Protein AF-B4R862-F1 (afdb_monomer_lite)

Sequence (64 aa):
MTLAAAAGLAALGLFAGWRGARPPDPHRGPRMIPWRFLMLLAAAGAILMLVHAVNLMGFTTGRR

Foldseek 3Di:
DLVVLLVVLQVQLVVLVVVVPPDDDPVVDDDPDPSVVSNVVSVVSSVVSVQVVVVVVVDDPDDD

Secondary structure (DSSP, 8-state):
-HHHHHHHHHHHHHHHHHHHHSPP-GGG-S--S-HHHHHHHHHHHHHHHHHHHHHHTT---S--

Structure (mmCIF, N/CA/C/O backbone):
data_AF-B4R862-F1
#
_entry.id   AF-B4R862-F1
#
loop_
_atom_site.group_PDB
_atom_site.id
_atom_site.type_symbol
_atom_site.label_atom_id
_atom_site.label_alt_id
_atom_site.label_comp_id
_atom_site.label_asym_id
_atom_site.label_entity_id
_atom_site.label_seq_id
_atom_site.pdbx_PDB_ins_code
_atom_site.Cartn_x
_atom_site.Cartn_y
_atom_site.Cartn_z
_atom_site.occupancy
_atom_site.B_iso_or_equiv
_atom_site.auth_seq_id
_atom_site.auth_comp_id
_atom_site.auth_asym_id
_atom_site.auth_atom_id
_atom_site.pdbx_PDB_model_num
ATOM 1 N N . MET A 1 1 ? -15.744 -0.601 6.020 1.00 83.75 1 MET A N 1
ATOM 2 C CA . MET A 1 1 ? -15.344 0.200 4.838 1.00 83.75 1 MET A CA 1
ATOM 3 C C . MET A 1 1 ? -13.852 0.526 4.842 1.00 83.75 1 MET A C 1
ATOM 5 O O . MET A 1 1 ? -13.206 0.307 3.828 1.00 83.75 1 MET A O 1
ATOM 9 N N . THR A 1 2 ? -13.274 0.926 5.978 1.00 91.81 2 THR A N 1
ATOM 10 C CA . THR A 1 2 ? -11.839 1.246 6.128 1.00 91.81 2 THR A CA 1
ATOM 11 C C . THR A 1 2 ? -10.892 0.149 5.643 1.00 91.81 2 THR A C 1
ATOM 13 O O . THR A 1 2 ? -9.987 0.423 4.864 1.00 91.81 2 THR A O 1
ATOM 16 N N . LEU A 1 3 ? -11.125 -1.106 6.043 1.00 91.81 3 LEU A N 1
ATOM 17 C CA . LEU A 1 3 ? -10.270 -2.230 5.639 1.00 91.81 3 LEU A CA 1
ATOM 18 C C . LEU A 1 3 ? -10.306 -2.483 4.125 1.00 91.81 3 LEU A C 1
ATOM 20 O O . LEU A 1 3 ? -9.272 -2.755 3.526 1.00 91.81 3 LEU A O 1
ATOM 24 N N . ALA A 1 4 ? -11.474 -2.333 3.495 1.00 95.12 4 ALA A N 1
ATOM 25 C CA . ALA A 1 4 ? -11.606 -2.467 2.046 1.00 95.12 4 ALA A CA 1
ATOM 26 C C . ALA A 1 4 ? -10.860 -1.342 1.307 1.00 95.12 4 ALA A C 1
ATOM 28 O O . ALA A 1 4 ? -10.165 -1.605 0.328 1.00 95.12 4 ALA A O 1
ATOM 29 N N . ALA A 1 5 ? -10.941 -0.104 1.809 1.00 93.94 5 ALA A N 1
ATOM 30 C CA . ALA A 1 5 ? -10.187 1.025 1.266 1.00 93.94 5 ALA A CA 1
ATOM 31 C C . ALA A 1 5 ? -8.669 0.835 1.432 1.00 93.94 5 ALA A C 1
ATOM 33 O O . ALA A 1 5 ? -7.918 1.039 0.481 1.00 93.94 5 ALA A O 1
ATOM 34 N N . ALA A 1 6 ? -8.216 0.377 2.605 1.00 94.19 6 ALA A N 1
ATOM 35 C CA . ALA A 1 6 ? -6.812 0.060 2.858 1.00 94.19 6 ALA A CA 1
ATOM 36 C C . ALA A 1 6 ? -6.298 -1.039 1.914 1.00 94.19 6 ALA A C 1
ATOM 38 O O . ALA A 1 6 ? -5.241 -0.880 1.308 1.00 94.19 6 ALA A O 1
ATOM 39 N N . ALA A 1 7 ? -7.067 -2.118 1.736 1.00 95.00 7 ALA A N 1
ATOM 40 C CA . ALA A 1 7 ? -6.726 -3.204 0.821 1.00 95.00 7 ALA A CA 1
ATOM 41 C C . ALA A 1 7 ? -6.666 -2.732 -0.641 1.00 95.00 7 ALA A C 1
ATOM 43 O O . ALA A 1 7 ? -5.730 -3.078 -1.359 1.00 95.00 7 ALA A O 1
ATOM 44 N N . GLY A 1 8 ? -7.615 -1.895 -1.071 1.00 96.50 8 GLY A N 1
ATOM 45 C CA . GLY A 1 8 ? -7.614 -1.306 -2.412 1.00 96.50 8 GLY A CA 1
ATOM 46 C C . GLY A 1 8 ? -6.397 -0.413 -2.664 1.00 96.50 8 GLY A C 1
ATOM 47 O O . GLY A 1 8 ? -5.754 -0.521 -3.707 1.00 96.50 8 GLY A O 1
ATOM 48 N N . LEU A 1 9 ? -6.028 0.420 -1.688 1.00 95.50 9 LEU A N 1
ATOM 49 C CA . LEU A 1 9 ? -4.840 1.274 -1.764 1.00 95.50 9 LEU A CA 1
ATOM 50 C C . LEU A 1 9 ? -3.546 0.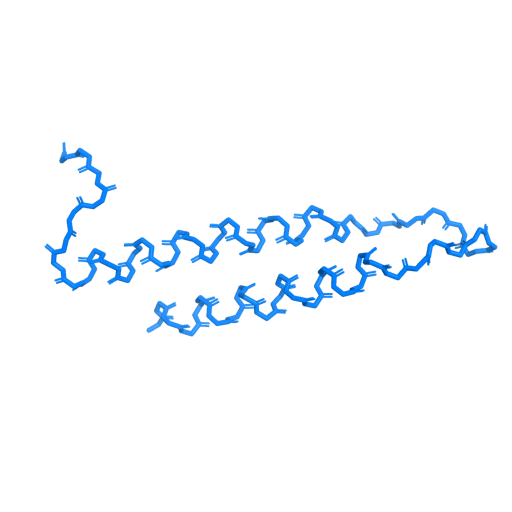456 -1.751 1.00 95.50 9 LEU A C 1
ATOM 52 O O . LEU A 1 9 ? -2.639 0.739 -2.530 1.00 95.50 9 LEU A O 1
ATOM 56 N N . ALA A 1 10 ? -3.473 -0.602 -0.943 1.00 93.62 10 ALA A N 1
ATOM 57 C CA . ALA A 1 10 ? -2.341 -1.521 -0.956 1.00 93.62 10 ALA A CA 1
ATOM 58 C C . ALA A 1 10 ? -2.194 -2.204 -2.325 1.00 93.62 10 ALA A C 1
ATOM 60 O O . ALA A 1 10 ? -1.110 -2.184 -2.905 1.00 93.62 10 ALA A O 1
ATOM 61 N N . ALA A 1 11 ? -3.286 -2.730 -2.889 1.00 95.44 11 ALA A N 1
ATOM 62 C CA . ALA A 1 11 ? -3.284 -3.353 -4.211 1.00 95.44 11 ALA A CA 1
ATOM 63 C C . ALA A 1 11 ? -2.859 -2.370 -5.315 1.00 95.44 11 ALA A C 1
ATOM 65 O O . ALA A 1 11 ? -2.020 -2.708 -6.152 1.00 95.44 11 ALA A O 1
ATOM 66 N N . LEU A 1 12 ? -3.374 -1.136 -5.286 1.00 93.94 12 LEU A N 1
ATOM 67 C CA . LEU A 1 12 ? -2.977 -0.067 -6.205 1.00 93.94 12 LEU A CA 1
ATOM 68 C C . LEU A 1 12 ? -1.484 0.259 -6.073 1.00 93.94 12 LEU A C 1
ATOM 70 O O . LEU A 1 12 ? -0.794 0.377 -7.084 1.00 93.94 12 LEU A O 1
ATOM 74 N N . GLY A 1 13 ? -0.978 0.377 -4.843 1.00 93.75 13 GLY A N 1
ATOM 75 C CA . GLY A 1 13 ? 0.428 0.648 -4.559 1.00 93.75 13 GLY A CA 1
ATOM 76 C C . GLY A 1 13 ? 1.345 -0.459 -5.071 1.00 93.75 13 GLY A C 1
ATOM 77 O O . GLY A 1 13 ? 2.302 -0.175 -5.786 1.00 93.75 13 GLY A O 1
ATOM 78 N N . LEU A 1 14 ? 1.014 -1.724 -4.795 1.00 93.31 14 LEU A N 1
ATOM 79 C CA . LEU A 1 14 ? 1.737 -2.889 -5.314 1.00 93.31 14 LEU A CA 1
ATOM 80 C C . LEU A 1 14 ? 1.726 -2.930 -6.843 1.00 93.31 14 LEU A C 1
ATOM 82 O O . LEU A 1 14 ? 2.773 -3.113 -7.464 1.00 93.31 14 LEU A O 1
ATOM 86 N N . PHE A 1 15 ? 0.568 -2.708 -7.464 1.00 92.25 15 PHE A N 1
ATOM 87 C CA . PHE A 1 15 ? 0.451 -2.684 -8.918 1.00 92.25 15 PHE A CA 1
ATOM 88 C C . PHE A 1 15 ? 1.269 -1.546 -9.537 1.00 92.25 15 PHE A C 1
ATOM 90 O O . PHE A 1 15 ? 2.011 -1.763 -10.499 1.00 92.25 15 PHE A O 1
ATOM 97 N N . ALA A 1 16 ? 1.177 -0.340 -8.975 1.00 91.94 16 ALA A N 1
ATOM 98 C CA . ALA A 1 16 ? 1.921 0.822 -9.440 1.00 91.94 16 ALA A CA 1
ATOM 99 C C . ALA A 1 16 ? 3.432 0.654 -9.231 1.00 91.94 16 ALA A C 1
ATOM 101 O O . ALA A 1 16 ? 4.207 1.014 -10.116 1.00 91.94 16 ALA A O 1
ATOM 102 N N . GLY A 1 17 ? 3.852 0.046 -8.119 1.00 89.62 17 GLY A N 1
ATOM 103 C CA . GLY A 1 17 ? 5.244 -0.295 -7.835 1.00 89.62 17 GLY A CA 1
ATOM 104 C C . GLY A 1 17 ? 5.793 -1.334 -8.806 1.00 89.62 17 GLY A C 1
ATOM 105 O O . GLY A 1 17 ? 6.826 -1.103 -9.432 1.00 89.62 17 GLY A O 1
ATOM 106 N N . TRP A 1 18 ? 5.061 -2.425 -9.036 1.00 91.00 18 TRP A N 1
ATOM 107 C CA . TRP A 1 18 ? 5.436 -3.451 -10.011 1.00 91.00 18 TRP A CA 1
ATOM 108 C C . TRP A 1 18 ? 5.523 -2.891 -11.433 1.00 91.00 18 TRP A C 1
ATOM 110 O O . TRP A 1 18 ? 6.496 -3.131 -12.146 1.00 91.00 18 TRP A O 1
ATOM 120 N N . ARG A 1 19 ? 4.545 -2.076 -11.850 1.00 86.81 19 ARG A N 1
ATOM 121 C CA . ARG A 1 19 ? 4.591 -1.378 -13.143 1.00 86.81 19 ARG A CA 1
ATOM 122 C C . ARG A 1 19 ? 5.748 -0.390 -13.202 1.00 86.81 19 ARG A C 1
ATOM 124 O O . ARG A 1 19 ? 6.390 -0.291 -14.246 1.00 86.81 19 ARG A O 1
ATOM 131 N N . GLY A 1 20 ? 6.016 0.327 -12.114 1.00 83.69 20 GLY A N 1
ATOM 132 C CA . GLY A 1 20 ? 7.109 1.283 -11.941 1.00 83.69 20 GLY A CA 1
ATOM 133 C C . GLY A 1 20 ? 8.495 0.659 -12.0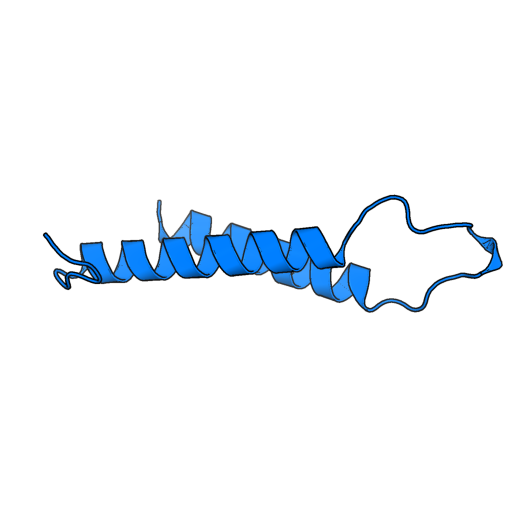83 1.00 83.69 20 GLY A C 1
ATOM 134 O O . GLY A 1 20 ? 9.339 1.238 -12.757 1.00 83.69 20 GLY A O 1
ATOM 135 N N . ALA A 1 21 ? 8.690 -0.528 -11.509 1.00 84.38 21 ALA A N 1
ATOM 136 C CA . ALA A 1 21 ? 9.962 -1.248 -11.469 1.00 84.38 21 ALA A CA 1
ATOM 137 C C . ALA A 1 21 ? 10.353 -1.913 -12.798 1.00 84.38 21 ALA A C 1
ATOM 139 O O . ALA A 1 21 ? 11.499 -2.323 -12.964 1.00 84.38 21 ALA A O 1
ATOM 140 N N . ARG A 1 22 ? 9.425 -2.019 -13.760 1.00 84.38 22 ARG A N 1
ATOM 141 C CA . ARG A 1 22 ? 9.751 -2.531 -15.098 1.00 84.38 22 ARG A CA 1
ATOM 142 C C . ARG A 1 22 ? 10.798 -1.634 -15.771 1.00 84.38 22 ARG A C 1
ATOM 144 O O . ARG A 1 22 ? 10.619 -0.410 -15.723 1.00 84.38 22 ARG A O 1
ATOM 151 N N . PRO A 1 23 ? 11.829 -2.210 -16.417 1.00 78.00 23 PRO A N 1
ATOM 152 C CA . PRO A 1 23 ? 12.886 -1.442 -17.062 1.00 78.00 23 PRO A CA 1
ATOM 153 C C . PRO A 1 23 ? 12.299 -0.435 -18.065 1.00 78.00 23 PRO A C 1
ATOM 155 O O . PRO A 1 23 ? 11.282 -0.727 -18.706 1.00 78.00 23 PRO A O 1
ATOM 158 N N . PRO A 1 24 ? 12.865 0.780 -18.170 1.00 72.69 24 PRO A N 1
ATOM 159 C CA . PRO A 1 24 ? 12.442 1.737 -19.183 1.00 72.69 24 PRO A CA 1
ATOM 160 C C . PRO A 1 24 ? 12.809 1.188 -20.564 1.00 72.69 24 PRO A C 1
ATOM 162 O O . PRO A 1 24 ? 13.975 0.890 -20.793 1.00 72.69 24 PRO A O 1
ATOM 165 N N . ASP A 1 25 ? 11.836 1.071 -21.470 1.00 77.50 25 ASP A N 1
ATOM 166 C CA . ASP A 1 25 ? 12.093 0.782 -22.885 1.00 77.50 25 ASP A CA 1
ATOM 167 C C . ASP A 1 25 ? 12.550 2.079 -23.577 1.00 77.50 25 ASP A C 1
ATOM 169 O O . ASP A 1 25 ? 11.716 2.971 -23.770 1.00 77.50 25 ASP A O 1
ATOM 173 N N . PRO A 1 26 ? 13.820 2.217 -24.006 1.00 69.44 26 PRO A N 1
ATOM 174 C CA . PRO A 1 26 ? 14.295 3.439 -24.664 1.00 69.44 26 PRO A CA 1
ATOM 175 C C . PRO A 1 26 ? 13.583 3.701 -26.001 1.00 69.44 26 PRO A C 1
ATOM 177 O O . PRO A 1 26 ? 13.423 4.847 -26.411 1.00 69.44 26 PRO A O 1
ATOM 180 N N . HIS A 1 27 ? 13.100 2.641 -26.659 1.00 75.56 27 HIS A N 1
ATOM 181 C CA . HIS A 1 27 ? 12.432 2.700 -27.963 1.00 75.56 27 HIS A CA 1
ATOM 182 C C . HIS A 1 27 ? 10.937 3.062 -27.900 1.00 75.56 27 HIS A C 1
ATOM 184 O O . HIS A 1 27 ? 10.347 3.368 -28.931 1.00 75.56 27 HIS A O 1
ATOM 190 N N . ARG A 1 28 ? 10.303 3.033 -26.716 1.00 69.25 28 ARG A N 1
ATOM 191 C CA . ARG A 1 28 ? 8.865 3.340 -26.537 1.00 69.25 28 ARG A CA 1
ATOM 192 C C . ARG A 1 28 ? 8.582 4.766 -26.062 1.00 69.25 28 ARG A C 1
ATOM 194 O O . ARG A 1 28 ? 7.422 5.118 -25.859 1.00 69.25 28 ARG A O 1
ATOM 201 N N . GLY A 1 29 ? 9.621 5.584 -25.920 1.00 70.50 29 GLY A N 1
ATOM 202 C CA . GLY A 1 29 ? 9.500 6.970 -25.487 1.00 70.50 29 GLY A CA 1
ATOM 203 C C . GLY A 1 29 ? 9.289 7.141 -23.974 1.00 70.50 29 GLY A C 1
ATOM 204 O O . GLY A 1 29 ? 9.264 6.168 -23.212 1.00 70.50 29 GLY A O 1
ATOM 205 N N . PRO A 1 30 ? 9.183 8.399 -23.508 1.00 75.50 30 PRO A N 1
ATOM 206 C CA . PRO A 1 30 ? 9.110 8.734 -22.091 1.00 75.50 30 PRO A CA 1
ATOM 207 C C . PRO A 1 30 ? 7.891 8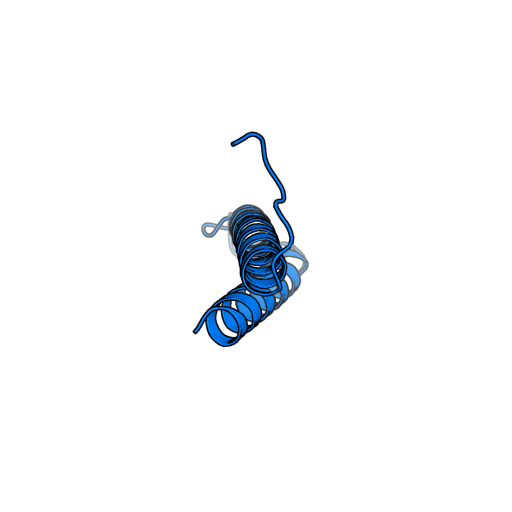.115 -21.405 1.00 75.50 30 PRO A C 1
ATOM 209 O O . PRO A 1 30 ? 6.787 8.056 -21.948 1.00 75.50 30 PRO A O 1
ATOM 212 N N . ARG A 1 31 ? 8.067 7.690 -20.155 1.00 74.12 31 ARG A N 1
ATOM 213 C CA . ARG A 1 31 ? 6.991 7.113 -19.347 1.00 74.12 31 ARG A CA 1
ATOM 214 C C . ARG A 1 31 ? 5.982 8.207 -18.965 1.00 74.12 31 ARG A C 1
ATOM 216 O O . ARG A 1 31 ? 6.216 8.952 -18.022 1.00 74.12 31 ARG A O 1
ATOM 223 N N . MET A 1 32 ? 4.858 8.272 -19.683 1.00 81.00 32 MET A N 1
ATOM 224 C CA . MET A 1 32 ? 3.831 9.315 -19.505 1.00 81.00 32 MET A CA 1
ATOM 225 C C . MET A 1 32 ? 3.095 9.249 -18.161 1.00 81.00 32 MET A C 1
ATOM 227 O O . MET A 1 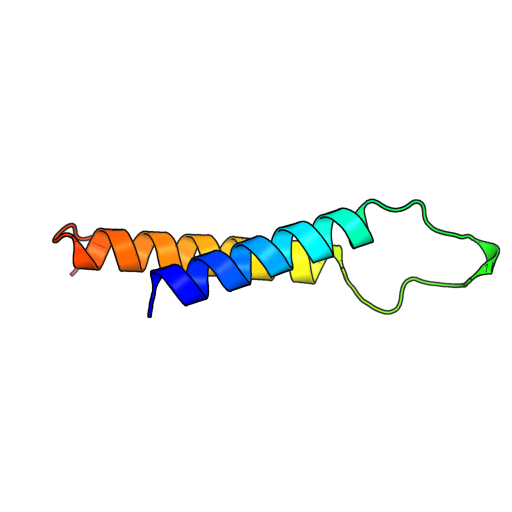32 ? 2.668 10.270 -17.634 1.00 81.00 32 MET A O 1
ATOM 231 N N . ILE A 1 33 ? 2.934 8.047 -17.600 1.00 82.81 33 ILE A N 1
ATOM 232 C CA . ILE A 1 33 ? 2.254 7.859 -16.314 1.00 82.81 33 ILE A CA 1
ATOM 233 C C . ILE A 1 33 ? 3.304 7.828 -15.196 1.00 82.81 33 ILE A C 1
ATOM 235 O O . ILE A 1 33 ? 4.188 6.961 -15.222 1.00 82.81 33 ILE A O 1
ATOM 239 N N . PRO A 1 34 ? 3.201 8.694 -14.172 1.00 87.12 34 PRO A N 1
ATOM 240 C CA . PRO A 1 34 ? 4.141 8.729 -13.059 1.00 87.12 34 PRO A CA 1
ATOM 241 C C . PRO A 1 34 ? 3.848 7.595 -12.061 1.00 87.12 34 PRO A C 1
ATOM 243 O O . PRO A 1 34 ? 3.388 7.811 -10.943 1.00 87.12 34 PRO A O 1
ATOM 246 N N . TRP A 1 35 ? 4.139 6.352 -12.455 1.00 89.19 35 TRP A N 1
ATOM 247 C CA . TRP A 1 35 ? 3.876 5.140 -11.664 1.00 89.19 35 TRP A CA 1
ATOM 248 C C . TRP A 1 35 ? 4.472 5.189 -10.250 1.00 89.19 35 TRP A C 1
ATOM 250 O O . TRP A 1 35 ? 3.834 4.747 -9.300 1.00 89.19 35 TRP A O 1
ATOM 260 N N . ARG A 1 36 ? 5.665 5.780 -10.092 1.00 87.31 36 ARG A N 1
ATOM 261 C CA . ARG A 1 36 ? 6.300 5.970 -8.776 1.00 87.31 36 ARG A CA 1
ATOM 262 C C . ARG A 1 36 ? 5.503 6.920 -7.882 1.00 87.31 36 ARG A C 1
ATOM 264 O O . ARG A 1 36 ? 5.371 6.649 -6.697 1.00 87.31 36 ARG A O 1
ATOM 271 N N . PHE A 1 37 ? 4.952 7.997 -8.440 1.00 89.44 37 PHE A N 1
ATOM 272 C CA . PHE A 1 37 ? 4.111 8.926 -7.684 1.00 89.44 37 PHE A CA 1
ATOM 273 C C . PHE A 1 37 ? 2.812 8.252 -7.239 1.00 89.44 37 PHE A C 1
ATOM 275 O O . PHE A 1 37 ? 2.456 8.326 -6.069 1.00 89.44 37 PHE A O 1
ATOM 282 N N . LEU A 1 38 ? 2.154 7.518 -8.143 1.00 92.44 38 LEU A N 1
ATOM 283 C CA . LEU A 1 38 ? 0.942 6.759 -7.818 1.00 92.44 38 LEU A CA 1
ATOM 284 C C . LEU A 1 38 ? 1.190 5.701 -6.735 1.00 92.44 38 LEU A C 1
ATOM 286 O O . LEU A 1 38 ? 0.366 5.548 -5.840 1.00 92.44 38 LEU A O 1
ATOM 290 N N . MET A 1 39 ? 2.337 5.016 -6.774 1.00 93.44 39 MET A N 1
ATOM 291 C CA . MET A 1 39 ? 2.743 4.075 -5.726 1.00 93.44 39 MET A CA 1
ATOM 292 C C . MET A 1 39 ? 2.855 4.766 -4.362 1.00 93.44 39 MET A C 1
ATOM 294 O O . MET A 1 39 ? 2.303 4.275 -3.380 1.00 93.44 39 MET A O 1
ATOM 298 N N . LEU A 1 40 ? 3.542 5.911 -4.302 1.00 94.94 40 LEU A N 1
ATOM 299 C CA . LEU A 1 40 ? 3.726 6.664 -3.059 1.00 94.94 40 LEU A CA 1
ATOM 300 C C . LEU A 1 40 ? 2.4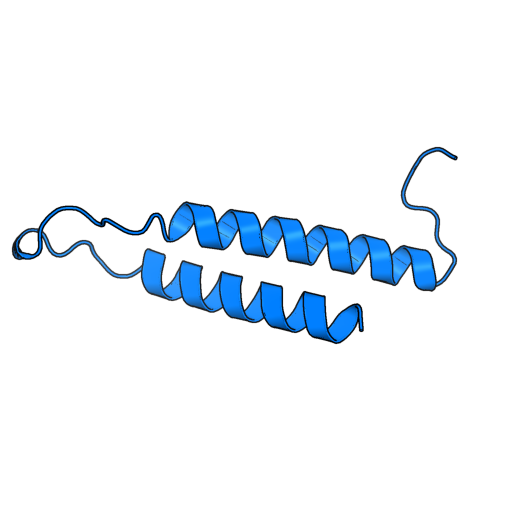06 7.231 -2.529 1.00 94.94 40 LEU A C 1
ATOM 302 O O . LEU A 1 40 ? 2.148 7.147 -1.332 1.00 94.94 40 LEU A O 1
ATOM 306 N N . LEU A 1 41 ? 1.549 7.753 -3.409 1.00 95.81 41 LEU A N 1
ATOM 307 C CA . LEU A 1 41 ? 0.228 8.259 -3.041 1.00 95.81 41 LEU A CA 1
ATOM 308 C C . LEU A 1 41 ? -0.655 7.147 -2.461 1.00 95.81 41 LEU A C 1
ATOM 310 O O . LEU A 1 41 ? -1.288 7.332 -1.423 1.00 95.81 41 LEU A O 1
ATOM 314 N N . ALA A 1 42 ? -0.662 5.978 -3.103 1.00 94.38 42 ALA A N 1
ATOM 315 C CA . ALA A 1 42 ? -1.401 4.816 -2.631 1.00 94.38 42 ALA A CA 1
ATOM 316 C C . ALA A 1 42 ? -0.883 4.329 -1.267 1.00 94.38 42 ALA A C 1
ATOM 318 O O . ALA A 1 42 ? -1.675 4.055 -0.368 1.00 94.38 42 ALA A O 1
ATOM 319 N N . ALA A 1 43 ? 0.440 4.294 -1.081 1.00 93.75 43 ALA A N 1
ATOM 320 C CA . ALA A 1 43 ? 1.060 3.933 0.190 1.00 93.75 43 ALA A CA 1
ATOM 321 C C . ALA A 1 43 ? 0.705 4.928 1.309 1.00 93.75 43 ALA A C 1
ATOM 323 O O . ALA A 1 43 ? 0.301 4.511 2.393 1.00 93.75 43 ALA A O 1
ATOM 324 N N . ALA A 1 44 ? 0.779 6.235 1.042 1.00 96.56 44 ALA A N 1
ATOM 325 C CA . ALA A 1 44 ? 0.382 7.269 1.995 1.00 96.56 44 ALA A CA 1
ATOM 326 C C . ALA A 1 44 ? -1.097 7.138 2.391 1.00 96.56 44 ALA A C 1
ATOM 328 O O . ALA A 1 44 ? -1.430 7.163 3.575 1.00 96.56 44 ALA A O 1
ATOM 329 N N . GLY A 1 45 ? -1.985 6.917 1.418 1.00 95.50 45 GLY A N 1
ATOM 330 C CA . GLY A 1 45 ? -3.400 6.666 1.686 1.00 95.50 45 GLY A CA 1
ATOM 331 C C . GLY A 1 45 ? -3.631 5.407 2.530 1.00 95.50 45 GLY A C 1
ATOM 332 O O . GLY A 1 45 ? -4.443 5.430 3.454 1.00 95.50 45 GLY A O 1
ATOM 333 N N . ALA A 1 46 ? -2.909 4.317 2.257 1.00 94.31 46 ALA A N 1
ATOM 334 C CA . ALA A 1 46 ? -3.006 3.088 3.043 1.00 94.31 46 ALA A CA 1
ATOM 335 C C . ALA A 1 46 ? -2.582 3.315 4.505 1.00 94.31 46 ALA A C 1
ATOM 337 O O . ALA A 1 46 ? -3.258 2.835 5.415 1.00 94.31 46 ALA A O 1
ATOM 338 N N . ILE A 1 47 ? -1.527 4.106 4.737 1.00 94.62 47 ILE A N 1
ATOM 339 C CA . ILE A 1 47 ? -1.096 4.512 6.084 1.00 94.62 47 ILE A CA 1
ATOM 340 C C . ILE A 1 47 ? -2.201 5.309 6.790 1.00 94.62 47 ILE A C 1
ATOM 342 O O . ILE A 1 47 ? -2.509 5.029 7.945 1.00 94.62 47 ILE A O 1
ATOM 346 N N . LEU A 1 48 ? -2.856 6.253 6.107 1.00 95.00 48 LEU A N 1
ATOM 347 C CA . LEU A 1 48 ? -3.975 7.003 6.692 1.00 95.00 48 LEU A CA 1
ATOM 348 C C . LEU A 1 48 ? -5.157 6.097 7.054 1.00 95.00 48 LEU A C 1
ATOM 350 O O . LEU A 1 48 ? -5.755 6.262 8.117 1.00 95.00 48 LEU A O 1
ATOM 354 N N . MET A 1 49 ? -5.486 5.120 6.207 1.00 94.81 49 MET A N 1
ATOM 355 C CA . MET A 1 49 ? -6.539 4.147 6.514 1.00 94.81 49 MET A CA 1
ATOM 356 C C . MET A 1 49 ? -6.160 3.243 7.688 1.00 94.81 49 MET A C 1
ATOM 358 O O . MET A 1 49 ? -7.031 2.884 8.478 1.00 94.81 49 MET A O 1
ATOM 362 N N . LEU A 1 50 ? -4.877 2.912 7.842 1.00 93.19 50 LEU A N 1
ATOM 363 C CA . LEU A 1 50 ? -4.377 2.179 9.001 1.00 93.19 50 LEU A CA 1
ATOM 364 C C . LEU A 1 50 ? -4.531 3.002 10.284 1.00 93.19 50 LEU A C 1
ATOM 366 O O . LEU A 1 50 ? -5.068 2.496 11.264 1.00 93.19 50 LEU A O 1
ATOM 370 N N . VAL A 1 51 ? -4.142 4.279 10.266 1.00 94.69 51 VAL A N 1
ATOM 371 C CA . VAL A 1 51 ? -4.353 5.200 11.396 1.00 94.69 51 VAL A CA 1
ATOM 372 C C . VAL A 1 51 ? -5.839 5.315 11.730 1.00 94.69 51 VAL A C 1
ATOM 374 O O . VAL A 1 51 ? -6.225 5.232 12.891 1.00 94.69 51 VAL A O 1
ATOM 377 N N . HIS A 1 52 ? -6.698 5.445 10.719 1.00 93.06 52 HIS A N 1
ATOM 378 C CA . HIS A 1 52 ? -8.140 5.475 10.931 1.00 93.06 52 HIS A CA 1
ATOM 379 C C . HIS A 1 52 ? -8.660 4.16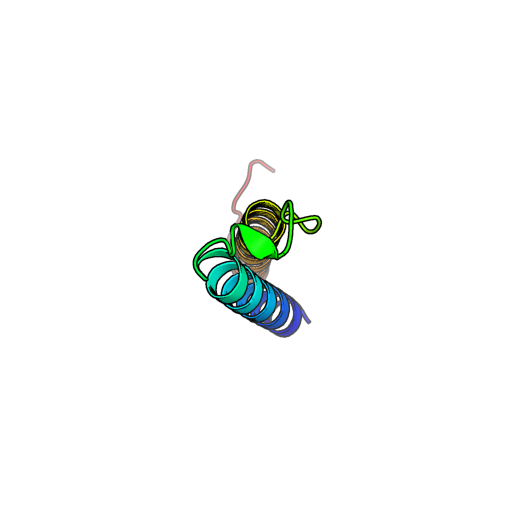4 11.544 1.00 93.06 52 HIS A C 1
ATOM 381 O O . HIS A 1 52 ? -9.492 4.204 12.445 1.00 93.06 52 HIS A O 1
ATOM 387 N N . ALA A 1 53 ? -8.151 3.006 11.114 1.00 93.31 53 ALA A N 1
ATOM 388 C CA . ALA A 1 53 ? -8.498 1.717 11.708 1.00 93.31 53 ALA A CA 1
ATOM 389 C C . ALA A 1 53 ? -8.053 1.620 13.176 1.00 93.31 53 ALA A C 1
ATOM 391 O O . ALA A 1 53 ? -8.827 1.164 14.011 1.00 93.31 53 ALA A O 1
ATOM 392 N N . VAL A 1 54 ? -6.850 2.096 13.503 1.00 93.25 54 VAL A N 1
ATOM 393 C CA . VAL A 1 54 ? -6.344 2.179 14.883 1.00 93.25 54 VAL A CA 1
ATOM 394 C C . VAL A 1 54 ? -7.213 3.115 15.729 1.00 93.25 54 VAL A C 1
ATOM 396 O O . VAL A 1 54 ? -7.554 2.776 16.861 1.00 93.25 54 VAL A O 1
ATOM 399 N N . ASN A 1 55 ? -7.659 4.241 15.167 1.00 93.38 55 ASN A N 1
ATOM 400 C CA . ASN A 1 55 ? -8.566 5.149 15.864 1.00 93.38 55 ASN A CA 1
ATOM 401 C C . ASN A 1 55 ? -9.940 4.520 16.143 1.00 93.38 55 ASN A C 1
ATOM 403 O O . ASN A 1 55 ? -10.503 4.718 17.218 1.00 93.38 55 ASN A O 1
ATOM 407 N N . LEU A 1 56 ? -10.463 3.705 15.219 1.00 91.12 56 LEU A N 1
ATOM 408 C CA . LEU A 1 56 ? -11.695 2.935 15.439 1.00 91.12 56 LEU A CA 1
ATOM 409 C C . LEU A 1 56 ? -11.555 1.893 16.559 1.00 91.12 56 LEU A C 1
ATOM 411 O O . LEU A 1 56 ? -12.552 1.543 17.182 1.00 91.12 56 LEU A O 1
ATOM 415 N N . MET A 1 57 ? -10.338 1.421 16.844 1.00 91.06 57 MET A N 1
ATOM 416 C CA . MET A 1 57 ? -10.058 0.533 17.980 1.00 91.06 57 MET A CA 1
ATOM 417 C C . MET A 1 57 ? -9.994 1.277 19.327 1.00 91.06 57 MET A C 1
ATOM 419 O O . MET A 1 57 ? -9.773 0.646 20.355 1.00 91.06 57 MET A O 1
ATOM 423 N N . GLY A 1 58 ? -10.194 2.601 19.344 1.00 89.06 58 GLY A N 1
ATOM 424 C CA . GLY A 1 58 ? -10.224 3.416 20.563 1.00 89.06 58 GLY A CA 1
ATOM 425 C C . GLY A 1 58 ? -8.893 4.078 20.925 1.00 89.06 58 GLY A C 1
ATOM 426 O O . GLY A 1 58 ? -8.807 4.758 21.946 1.00 89.06 58 GLY A O 1
ATOM 427 N N . PHE A 1 59 ? -7.860 3.924 20.095 1.00 90.69 59 PHE A N 1
ATOM 428 C CA . PHE A 1 59 ? -6.616 4.679 20.238 1.00 90.69 59 PHE A CA 1
ATOM 429 C C . PHE A 1 59 ? -6.771 6.077 19.624 1.00 90.69 59 PHE A C 1
ATOM 431 O O . PHE A 1 59 ? -7.575 6.284 18.728 1.00 90.69 59 PHE A O 1
ATOM 438 N N . THR A 1 60 ? -6.010 7.068 20.083 1.00 84.62 60 THR A N 1
ATOM 439 C CA . THR A 1 60 ? -6.018 8.409 19.474 1.00 84.62 60 THR A CA 1
ATOM 440 C C . THR A 1 60 ? -4.635 8.729 18.927 1.00 84.62 60 THR A C 1
ATOM 442 O O . THR A 1 60 ? -3.727 9.056 19.689 1.00 84.62 60 THR A O 1
ATOM 445 N N . THR A 1 61 ? -4.451 8.646 17.610 1.00 78.31 61 THR A N 1
ATOM 446 C CA . THR A 1 61 ? -3.160 8.901 16.935 1.00 78.31 61 THR A CA 1
ATOM 447 C C . THR A 1 61 ? -2.948 10.391 16.587 1.00 78.31 61 THR A C 1
ATOM 449 O O . THR A 1 61 ? -2.424 10.727 15.530 1.00 78.31 61 THR A O 1
ATOM 452 N N . GLY A 1 62 ? -3.352 11.318 17.465 1.00 78.94 62 GLY A N 1
ATOM 453 C CA . GLY A 1 62 ? -3.228 12.768 17.250 1.00 78.94 62 GLY A CA 1
ATOM 454 C C . GLY A 1 62 ? -3.549 13.596 18.500 1.00 78.94 62 GLY A C 1
ATOM 455 O O . GLY A 1 62 ? -4.002 13.054 19.508 1.00 78.94 62 GLY A O 1
ATOM 456 N N . ARG A 1 63 ? -3.297 14.912 18.453 1.00 73.31 63 ARG A N 1
ATOM 457 C CA . ARG A 1 63 ? -3.690 15.843 19.526 1.00 73.31 63 ARG A CA 1
ATOM 458 C C . ARG A 1 63 ? -5.180 16.172 19.373 1.00 73.31 63 ARG A C 1
ATOM 460 O O . ARG A 1 63 ? -5.599 16.467 18.258 1.00 73.31 63 ARG A O 1
ATOM 467 N N . ARG A 1 64 ? -5.932 16.049 20.475 1.00 58.91 64 ARG A N 1
ATOM 468 C CA . ARG A 1 64 ? -7.368 16.365 20.546 1.00 58.91 64 ARG A CA 1
ATOM 469 C C . ARG A 1 64 ? -7.660 17.791 20.102 1.00 58.91 64 ARG A C 1
ATOM 471 O O . ARG A 1 64 ? -6.850 18.675 20.463 1.00 58.91 64 ARG A O 1
#

Radius of gyration: 15.74 Å; chains: 1; bounding box: 30×20×48 Å

Organism: Phenylobacterium zucineum (strain HLK1) (NCBI:txid450851)

pLDDT: mean 87.87, std 8.53, range [58.91, 96.56]